Protein AF-A0A1Q7SG53-F1 (afdb_monomer_lite)

Sequence (69 aa):
MLAATFVQGRNSGFLRAGWIPGRFFSRWRKAELEGAVRQAGWAIISLKTVANRERKGRWLNLLARRPAR

Structure (mmCIF, N/CA/C/O backbone):
data_AF-A0A1Q7SG53-F1
#
_entry.id   AF-A0A1Q7SG53-F1
#
loop_
_atom_site.group_PDB
_atom_site.id
_atom_site.type_symbol
_atom_site.label_atom_id
_atom_site.label_alt_id
_atom_site.label_comp_id
_atom_site.label_asym_id
_atom_site.label_entity_id
_atom_site.label_seq_id
_atom_site.pdbx_PDB_ins_code
_atom_site.Cartn_x
_atom_site.Cartn_y
_atom_site.Cartn_z
_atom_site.occupancy
_atom_site.B_iso_or_equiv
_atom_site.auth_seq_id
_atom_site.auth_comp_id
_atom_site.auth_asym_id
_atom_site.auth_atom_id
_atom_site.pdbx_PDB_model_num
ATOM 1 N N . MET A 1 1 ? -15.639 -2.965 3.901 1.00 77.38 1 MET A N 1
ATOM 2 C CA . MET A 1 1 ? -14.507 -3.706 3.297 1.00 77.38 1 MET A CA 1
ATOM 3 C C . MET A 1 1 ? -13.877 -2.803 2.247 1.00 77.38 1 MET A C 1
ATOM 5 O O . MET A 1 1 ? -14.624 -2.129 1.553 1.00 77.38 1 MET A O 1
ATOM 9 N N . LEU A 1 2 ? -12.550 -2.711 2.192 1.00 81.19 2 LEU A N 1
ATOM 10 C CA . LEU A 1 2 ? -11.803 -1.840 1.281 1.00 81.19 2 LEU A CA 1
ATOM 11 C C . LEU A 1 2 ? -10.941 -2.705 0.362 1.00 81.19 2 LEU A C 1
ATOM 13 O O . LEU A 1 2 ? -10.136 -3.499 0.848 1.00 81.19 2 LEU A O 1
ATOM 17 N N . ALA A 1 3 ? -11.098 -2.523 -0.946 1.00 83.75 3 ALA A N 1
ATOM 18 C CA . ALA A 1 3 ? -10.229 -3.098 -1.962 1.00 83.75 3 ALA A CA 1
ATOM 19 C C . ALA A 1 3 ? -9.586 -1.959 -2.759 1.00 83.75 3 ALA A C 1
ATOM 21 O O . ALA A 1 3 ? -10.285 -1.076 -3.256 1.00 83.75 3 ALA A O 1
ATOM 22 N N . ALA A 1 4 ? -8.260 -1.960 -2.854 1.00 82.19 4 ALA A N 1
ATOM 23 C CA . ALA A 1 4 ? -7.511 -0.930 -3.560 1.00 82.19 4 ALA A CA 1
ATOM 24 C C . ALA A 1 4 ? -6.263 -1.519 -4.223 1.00 82.19 4 ALA A C 1
ATOM 26 O O . ALA A 1 4 ? -5.659 -2.466 -3.719 1.00 82.19 4 ALA A O 1
ATOM 27 N N . THR A 1 5 ? -5.856 -0.928 -5.342 1.00 81.12 5 THR A N 1
ATOM 28 C CA . THR A 1 5 ? -4.634 -1.298 -6.057 1.00 81.12 5 THR A CA 1
ATOM 29 C C . THR A 1 5 ? -3.700 -0.098 -6.080 1.00 81.12 5 THR A C 1
ATOM 31 O O . THR A 1 5 ? -4.128 1.002 -6.412 1.00 81.12 5 THR A O 1
ATOM 34 N N . PHE A 1 6 ? -2.431 -0.310 -5.748 1.00 80.50 6 PHE A N 1
ATOM 35 C CA . PHE A 1 6 ? -1.388 0.715 -5.706 1.00 80.50 6 PHE A CA 1
ATOM 36 C C . PHE A 1 6 ? -0.216 0.316 -6.598 1.00 80.50 6 PHE A C 1
ATOM 38 O O . PHE A 1 6 ? 0.006 -0.867 -6.853 1.00 80.50 6 PHE A O 1
ATOM 45 N N . VAL A 1 7 ? 0.571 1.285 -7.060 1.00 82.44 7 VAL A N 1
ATOM 46 C CA . VAL A 1 7 ? 1.816 0.975 -7.778 1.00 82.44 7 VAL A CA 1
ATOM 47 C C . VAL A 1 7 ? 2.885 0.595 -6.757 1.00 82.44 7 VAL A C 1
ATOM 49 O O . VAL A 1 7 ? 3.083 1.305 -5.773 1.00 82.44 7 VAL A O 1
ATOM 52 N N . GLN A 1 8 ? 3.616 -0.493 -6.989 1.00 81.81 8 GLN A N 1
ATOM 53 C CA . GLN A 1 8 ? 4.761 -0.834 -6.151 1.00 81.81 8 GLN A CA 1
ATOM 54 C C . GLN A 1 8 ? 5.998 -0.061 -6.613 1.00 81.81 8 GLN A C 1
ATOM 56 O O . GLN A 1 8 ? 6.408 -0.153 -7.770 1.00 81.81 8 GLN A O 1
ATOM 61 N N . GLY A 1 9 ? 6.650 0.660 -5.705 1.00 77.75 9 GLY A N 1
ATOM 62 C CA . GLY A 1 9 ? 7.905 1.342 -6.017 1.00 77.75 9 GLY A CA 1
ATOM 63 C C . GLY A 1 9 ? 8.639 1.837 -4.779 1.00 77.75 9 GLY A C 1
ATOM 64 O O . GLY A 1 9 ? 8.153 1.690 -3.666 1.00 77.75 9 GLY A O 1
ATOM 65 N N . ARG A 1 10 ? 9.843 2.391 -4.971 1.00 68.50 10 ARG A N 1
ATOM 66 C CA . ARG A 1 10 ? 10.710 2.831 -3.862 1.00 68.50 10 ARG A CA 1
ATOM 67 C C . ARG A 1 10 ? 10.339 4.196 -3.274 1.00 68.50 10 ARG A C 1
ATOM 69 O O . ARG A 1 10 ? 10.830 4.495 -2.191 1.00 68.50 10 ARG A O 1
ATOM 76 N N . ASN A 1 11 ? 9.499 4.973 -3.957 1.00 63.12 11 ASN A N 1
ATOM 77 C CA . ASN A 1 11 ? 9.053 6.293 -3.511 1.00 63.12 11 ASN A CA 1
ATOM 78 C C . ASN A 1 11 ? 7.574 6.220 -3.140 1.00 63.12 11 ASN A C 1
ATOM 80 O O . ASN A 1 11 ? 6.784 5.697 -3.930 1.00 63.12 11 ASN A O 1
ATOM 84 N N . SER A 1 12 ? 7.229 6.749 -1.973 1.00 61.31 12 SER A N 1
ATOM 85 C CA . SER A 1 12 ? 5.867 6.890 -1.470 1.00 61.31 12 SER A CA 1
ATOM 86 C C . SER A 1 12 ? 5.232 8.187 -1.999 1.00 61.31 12 SER A C 1
ATOM 88 O O . SER A 1 12 ? 5.875 9.234 -2.024 1.00 61.31 12 SER A O 1
ATOM 90 N N . GLY A 1 13 ? 3.983 8.128 -2.474 1.00 63.16 13 GLY A N 1
ATOM 91 C CA . GLY A 1 13 ? 3.213 9.320 -2.868 1.00 63.16 13 GLY A CA 1
ATOM 92 C C . GLY A 1 13 ? 2.432 9.189 -4.175 1.00 63.16 13 GLY A C 1
ATOM 93 O O . GLY A 1 13 ? 2.516 8.186 -4.879 1.00 63.16 13 GLY A O 1
ATOM 94 N N . PHE A 1 14 ? 1.633 10.204 -4.505 1.00 61.69 14 PHE A N 1
ATOM 95 C CA . PHE A 1 14 ? 0.863 10.241 -5.751 1.00 61.69 14 PHE A CA 1
ATOM 96 C C . PHE A 1 14 ? 1.784 10.363 -6.962 1.00 61.69 14 PHE A C 1
ATOM 98 O O . PHE A 1 14 ? 2.642 11.245 -7.018 1.00 61.69 14 PHE A O 1
ATOM 105 N N . LEU A 1 15 ? 1.593 9.487 -7.951 1.00 58.22 15 LEU A N 1
ATOM 106 C CA . LEU A 1 15 ? 2.267 9.635 -9.233 1.00 58.22 15 LEU A CA 1
ATOM 107 C C . LEU A 1 15 ? 1.740 10.883 -9.933 1.00 58.22 15 LEU A C 1
ATOM 109 O O . LEU A 1 15 ? 0.599 10.914 -10.381 1.00 58.22 15 LEU A O 1
ATOM 113 N N . ARG A 1 16 ? 2.587 11.914 -9.992 1.00 57.88 16 ARG A N 1
ATOM 114 C CA . ARG A 1 16 ? 2.292 13.180 -10.675 1.00 57.88 16 ARG A CA 1
ATOM 115 C C . ARG A 1 16 ? 2.646 13.153 -12.164 1.00 57.88 16 ARG A C 1
ATOM 117 O O . ARG A 1 16 ? 2.134 13.973 -12.910 1.00 57.88 16 ARG A O 1
ATOM 124 N N . ALA A 1 17 ? 3.500 12.219 -12.591 1.00 51.97 17 ALA A N 1
ATOM 125 C CA . ALA A 1 17 ? 3.942 12.075 -13.976 1.00 51.97 17 ALA A CA 1
ATOM 126 C C . ALA A 1 17 ? 3.943 10.598 -14.404 1.00 51.97 17 ALA A C 1
ATOM 128 O O . ALA A 1 17 ? 4.408 9.727 -13.662 1.00 51.97 17 ALA A O 1
ATOM 129 N N . GLY A 1 18 ? 3.422 10.338 -15.607 1.00 53.69 18 GLY A N 1
ATOM 130 C CA . GLY A 1 18 ? 3.277 9.012 -16.213 1.00 53.69 18 GLY A CA 1
ATOM 131 C C . GLY A 1 18 ? 1.860 8.780 -16.741 1.00 53.69 18 GLY A C 1
ATOM 132 O O . GLY A 1 18 ? 0.883 9.060 -16.051 1.00 53.69 18 GLY A O 1
ATOM 133 N N . TRP A 1 19 ? 1.742 8.269 -17.969 1.00 41.75 19 TRP A N 1
ATOM 134 C CA . TRP A 1 19 ? 0.453 7.910 -18.562 1.00 41.75 19 TRP A CA 1
ATOM 135 C C . TRP A 1 19 ? -0.095 6.653 -17.876 1.00 41.75 19 TRP A C 1
ATOM 137 O O . TRP A 1 19 ? 0.414 5.550 -18.076 1.00 41.75 19 TRP A O 1
ATOM 147 N N . ILE A 1 20 ? -1.106 6.823 -17.021 1.00 52.00 20 ILE A N 1
ATOM 148 C CA . ILE A 1 20 ? -1.893 5.726 -16.450 1.00 52.00 20 ILE A CA 1
ATOM 149 C C . ILE A 1 20 ? -3.368 6.136 -16.539 1.00 52.00 20 ILE A C 1
ATOM 151 O O . ILE A 1 20 ? -3.724 7.199 -16.029 1.00 52.00 20 ILE A O 1
ATOM 155 N N . PRO A 1 21 ? -4.242 5.336 -17.174 1.00 43.72 21 PRO A N 1
ATOM 156 C CA . PRO A 1 21 ? -5.624 5.734 -17.398 1.00 43.72 21 PRO A CA 1
ATOM 157 C C . PRO A 1 21 ? -6.386 5.895 -16.072 1.00 43.72 21 PRO A C 1
ATOM 159 O O . PRO A 1 21 ? -6.536 4.950 -15.295 1.00 43.72 21 PRO A O 1
ATOM 162 N N . GLY A 1 22 ? -6.876 7.115 -15.836 1.00 46.88 22 GLY A N 1
ATOM 163 C CA . GLY A 1 22 ? -8.073 7.408 -15.042 1.00 46.88 22 GLY A CA 1
ATOM 164 C C . GLY A 1 22 ? -7.971 7.436 -13.513 1.00 46.88 22 GLY A C 1
ATOM 165 O O . GLY A 1 22 ? -8.975 7.739 -12.877 1.00 46.88 22 GLY A O 1
ATOM 166 N N . ARG A 1 23 ? -6.825 7.150 -12.878 1.00 53.91 23 ARG A N 1
ATOM 167 C CA . ARG A 1 23 ? -6.706 7.225 -11.405 1.00 53.91 23 ARG A CA 1
ATOM 168 C C . ARG A 1 23 ? -5.295 7.599 -10.962 1.00 53.91 23 ARG A C 1
ATOM 170 O O . ARG A 1 23 ? -4.328 6.957 -11.363 1.00 53.91 23 ARG A O 1
ATOM 177 N N . PHE A 1 24 ? -5.189 8.601 -10.088 1.00 54.31 24 PHE A N 1
ATOM 178 C CA . PHE A 1 24 ? -3.955 8.927 -9.373 1.00 54.31 24 PHE A CA 1
ATOM 179 C C . PHE A 1 24 ? -3.579 7.755 -8.461 1.00 54.31 24 PHE A C 1
ATOM 181 O O . PHE A 1 24 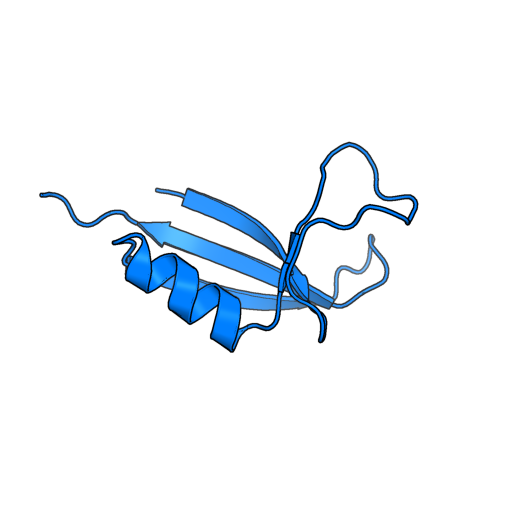? -4.007 7.676 -7.311 1.00 54.31 24 PHE A O 1
ATOM 188 N N . PHE A 1 25 ? -2.805 6.803 -8.976 1.00 62.22 25 PHE A N 1
ATOM 189 C CA . PHE A 1 25 ? -2.293 5.716 -8.157 1.00 62.22 25 PHE A CA 1
ATOM 190 C C . PHE A 1 25 ? -1.130 6.238 -7.322 1.00 62.22 25 PHE A C 1
ATOM 192 O O . PHE A 1 25 ? -0.111 6.694 -7.847 1.00 62.22 25 PHE A O 1
ATOM 199 N N . SER A 1 26 ? -1.273 6.166 -6.004 1.00 68.75 26 SER A N 1
ATOM 200 C CA . SER A 1 26 ? -0.139 6.356 -5.116 1.00 68.75 26 SER A CA 1
ATOM 201 C C . SER A 1 26 ? 0.843 5.195 -5.310 1.00 68.75 26 SER A C 1
ATOM 203 O O . SER A 1 26 ? 0.450 4.024 -5.347 1.00 68.75 26 SER A O 1
ATOM 205 N N . ARG A 1 27 ? 2.125 5.516 -5.465 1.00 77.81 27 ARG A N 1
ATOM 206 C CA . ARG A 1 27 ? 3.228 4.561 -5.435 1.00 77.81 27 ARG A CA 1
ATOM 207 C C . ARG A 1 27 ? 3.599 4.320 -3.977 1.00 77.81 27 ARG A C 1
ATOM 209 O O . ARG A 1 27 ? 3.686 5.275 -3.216 1.00 77.81 27 ARG A O 1
ATOM 216 N N . TRP A 1 28 ? 3.788 3.064 -3.594 1.00 80.12 28 TRP A N 1
ATOM 217 C CA . TRP A 1 28 ? 4.145 2.679 -2.229 1.00 80.12 28 TRP A CA 1
ATOM 218 C C . TRP A 1 28 ? 5.137 1.517 -2.228 1.00 80.12 28 TRP A C 1
ATOM 220 O O . TRP A 1 28 ? 5.089 0.638 -3.100 1.00 80.12 28 TRP A O 1
ATOM 230 N N . ARG A 1 29 ? 5.994 1.448 -1.203 1.00 86.06 29 ARG A N 1
ATOM 231 C CA . ARG A 1 29 ? 6.595 0.170 -0.805 1.00 86.06 29 ARG A CA 1
ATOM 232 C C . ARG A 1 29 ? 5.550 -0.649 -0.057 1.00 86.06 29 ARG A C 1
ATOM 234 O O . ARG A 1 29 ? 4.701 -0.104 0.642 1.00 86.06 29 ARG A O 1
ATOM 241 N N . LYS A 1 30 ? 5.647 -1.977 -0.154 1.00 86.69 30 LYS A N 1
ATOM 242 C CA . LYS A 1 30 ? 4.708 -2.887 0.516 1.00 86.69 30 LYS A CA 1
ATOM 243 C C . LYS A 1 30 ? 4.646 -2.639 2.030 1.00 86.69 30 LYS A C 1
ATOM 245 O O . LYS A 1 30 ? 3.556 -2.487 2.561 1.00 86.69 30 LYS A O 1
ATOM 250 N N . ALA A 1 31 ? 5.804 -2.550 2.688 1.00 87.56 31 ALA A N 1
ATOM 251 C CA . ALA A 1 31 ? 5.891 -2.334 4.133 1.00 87.56 31 ALA A CA 1
ATOM 252 C C . ALA A 1 31 ? 5.327 -0.970 4.570 1.00 87.56 31 ALA A C 1
ATOM 254 O O . ALA A 1 31 ? 4.631 -0.888 5.576 1.00 87.56 31 ALA A O 1
ATOM 255 N N . GLU A 1 32 ? 5.572 0.089 3.791 1.00 86.81 32 GLU A N 1
ATOM 256 C CA . GLU A 1 32 ? 5.027 1.421 4.083 1.00 86.81 32 GLU A CA 1
ATOM 257 C C . GLU A 1 32 ? 3.500 1.440 3.965 1.00 86.81 32 GLU A C 1
ATOM 259 O O . GLU A 1 32 ? 2.820 1.963 4.844 1.00 86.81 32 GLU A O 1
ATOM 264 N N . LEU A 1 33 ? 2.953 0.829 2.906 1.00 86.69 33 LEU A N 1
ATOM 265 C CA . LEU A 1 33 ? 1.506 0.721 2.722 1.00 86.69 33 LEU A CA 1
ATOM 266 C C . LEU A 1 33 ? 0.867 -0.091 3.852 1.00 86.69 33 LEU A C 1
ATOM 268 O O . LEU A 1 33 ? -0.182 0.281 4.367 1.00 86.69 33 LEU A O 1
ATOM 272 N N . GLU A 1 34 ? 1.510 -1.185 4.256 1.00 89.25 34 GLU A N 1
ATOM 273 C CA . GLU A 1 34 ? 1.066 -2.008 5.379 1.00 89.25 34 GLU A CA 1
ATOM 274 C C . GLU A 1 34 ? 1.002 -1.199 6.685 1.00 89.25 34 GLU A C 1
ATOM 276 O O . GLU A 1 34 ? -0.011 -1.240 7.386 1.00 89.25 3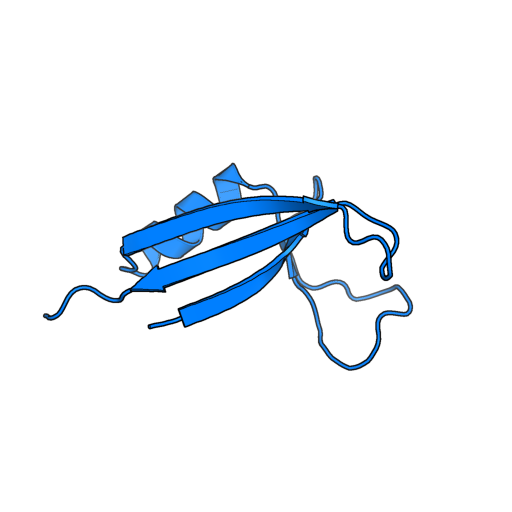4 GLU A O 1
ATOM 281 N N . GLY A 1 35 ? 2.046 -0.417 6.974 1.00 87.25 35 GLY A N 1
ATOM 282 C CA . GLY A 1 35 ? 2.098 0.473 8.133 1.00 87.25 35 GLY A CA 1
ATOM 283 C C . GLY A 1 35 ? 1.000 1.535 8.106 1.00 87.25 35 GLY A C 1
ATOM 284 O O . GLY A 1 35 ? 0.252 1.658 9.073 1.00 87.25 35 GLY A O 1
ATOM 285 N N . ALA A 1 36 ? 0.842 2.241 6.984 1.00 86.94 36 ALA A N 1
ATOM 286 C CA . ALA A 1 36 ? -0.162 3.296 6.836 1.00 86.94 36 ALA A CA 1
ATOM 287 C C . ALA A 1 36 ? -1.598 2.769 6.996 1.00 86.94 36 ALA A C 1
ATOM 289 O O . ALA A 1 36 ? -2.428 3.392 7.657 1.00 86.94 36 ALA A O 1
ATOM 290 N N . VAL A 1 37 ? -1.895 1.592 6.437 1.00 87.31 37 VAL A N 1
ATOM 291 C CA . VAL A 1 37 ? -3.225 0.972 6.535 1.00 87.31 37 VAL A CA 1
ATOM 292 C C . VAL A 1 37 ? -3.522 0.530 7.972 1.00 87.31 37 VAL A C 1
ATOM 294 O O . VAL A 1 37 ? -4.627 0.766 8.463 1.00 87.31 37 VAL A O 1
ATOM 297 N N . ARG A 1 38 ?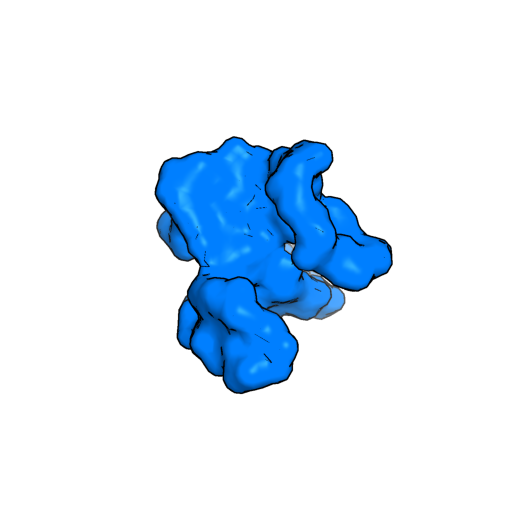 -2.536 -0.042 8.677 1.00 87.62 38 ARG A N 1
ATOM 298 C CA . ARG A 1 38 ? -2.677 -0.386 10.102 1.00 87.62 38 ARG A CA 1
ATOM 299 C C . ARG A 1 38 ? -2.849 0.853 10.982 1.00 87.62 38 ARG A C 1
ATOM 301 O O . ARG A 1 38 ? -3.730 0.855 11.835 1.00 87.62 38 ARG A O 1
ATOM 308 N N . GLN A 1 39 ? -2.059 1.905 10.756 1.00 85.75 39 GLN A N 1
ATOM 309 C CA . GLN A 1 39 ? -2.170 3.179 11.480 1.00 85.75 39 GLN A CA 1
ATOM 310 C C . GLN A 1 39 ? -3.532 3.847 11.268 1.00 85.75 39 GLN A C 1
ATOM 312 O O . GLN A 1 39 ? -4.090 4.418 12.198 1.00 85.75 39 GLN A O 1
ATOM 317 N N . ALA A 1 40 ? -4.114 3.708 10.075 1.00 85.75 40 ALA A N 1
ATOM 318 C CA . ALA A 1 40 ? -5.470 4.163 9.781 1.00 85.75 40 ALA A CA 1
ATOM 319 C C . ALA A 1 40 ? -6.575 3.290 10.422 1.00 85.75 40 ALA A C 1
ATOM 321 O O . ALA A 1 40 ? -7.758 3.499 10.145 1.00 85.75 40 ALA A O 1
ATOM 322 N N . GLY A 1 41 ? -6.219 2.296 11.245 1.00 86.88 41 GLY A N 1
ATOM 323 C CA . GLY A 1 41 ? -7.164 1.447 11.971 1.00 86.88 41 GLY A CA 1
ATOM 324 C C . GLY A 1 41 ? -7.800 0.347 11.123 1.00 86.88 41 GLY A C 1
ATOM 325 O O . GLY A 1 41 ? -8.866 -0.160 11.471 1.00 86.88 41 GLY A O 1
ATOM 326 N N . TRP A 1 42 ? -7.188 -0.028 9.999 1.00 90.06 42 TRP A N 1
ATOM 327 C CA . TRP A 1 42 ? -7.685 -1.108 9.150 1.00 90.06 42 TRP A CA 1
ATOM 328 C C . TRP A 1 42 ? -6.928 -2.412 9.412 1.00 90.06 42 TRP A C 1
ATOM 330 O O . TRP A 1 42 ? -5.699 -2.460 9.426 1.00 90.06 42 TRP A O 1
ATOM 340 N N . ALA A 1 43 ? -7.673 -3.508 9.537 1.00 91.25 43 ALA A N 1
ATOM 341 C CA . ALA A 1 43 ? -7.125 -4.854 9.552 1.00 91.25 43 ALA A CA 1
ATOM 342 C C . ALA A 1 43 ? -6.912 -5.339 8.111 1.00 91.25 43 ALA A C 1
ATOM 344 O O . ALA A 1 4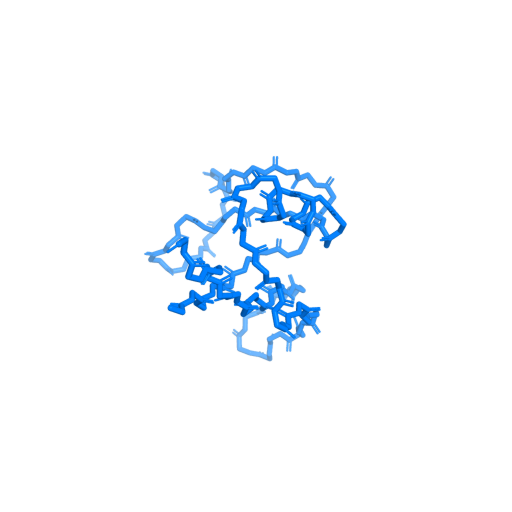3 ? -7.858 -5.467 7.329 1.00 91.25 43 ALA A O 1
ATOM 345 N N . ILE A 1 44 ? -5.660 -5.618 7.757 1.00 90.38 44 ILE A N 1
ATOM 346 C CA . ILE A 1 44 ? -5.286 -6.109 6.429 1.00 90.38 44 ILE A CA 1
ATOM 347 C C . ILE A 1 44 ? -5.651 -7.589 6.331 1.00 90.38 44 ILE A C 1
ATOM 349 O O . ILE A 1 44 ? -5.154 -8.408 7.096 1.00 90.38 44 ILE A O 1
ATOM 353 N N . ILE A 1 45 ? -6.508 -7.922 5.370 1.00 92.62 45 ILE A N 1
ATOM 354 C CA . ILE A 1 45 ? -6.875 -9.304 5.036 1.00 92.62 45 ILE A CA 1
ATOM 355 C C . ILE A 1 45 ? -5.866 -9.867 4.033 1.00 92.62 45 ILE A C 1
ATOM 357 O O . ILE A 1 45 ? -5.444 -11.015 4.131 1.00 92.62 45 ILE A O 1
ATOM 361 N N . SER A 1 46 ? -5.476 -9.062 3.042 1.00 91.12 46 SER A N 1
ATOM 362 C CA . SER A 1 46 ? -4.509 -9.474 2.031 1.00 91.12 46 SER A CA 1
ATOM 363 C C . SER A 1 46 ? -3.739 -8.281 1.484 1.00 91.12 46 SER A C 1
ATOM 365 O O . SER A 1 46 ? -4.325 -7.244 1.185 1.00 91.12 46 SER A O 1
ATOM 367 N N . LEU A 1 47 ? -2.427 -8.442 1.316 1.00 90.50 47 LEU A N 1
ATOM 368 C CA . LEU A 1 47 ? -1.578 -7.483 0.617 1.00 90.50 47 LEU A CA 1
ATOM 369 C C . LEU A 1 47 ? -0.596 -8.234 -0.287 1.00 90.50 47 LEU A C 1
ATOM 371 O O . LEU A 1 47 ? 0.422 -8.767 0.173 1.00 90.50 47 LEU A O 1
ATOM 375 N N . LYS A 1 48 ? -0.912 -8.298 -1.583 1.00 90.44 48 LYS A N 1
ATOM 376 C CA . LYS A 1 48 ? -0.156 -9.083 -2.570 1.00 90.44 48 LYS A CA 1
ATOM 377 C C . LYS A 1 48 ? 0.509 -8.187 -3.600 1.00 90.44 48 LYS A C 1
ATOM 379 O O . LYS A 1 48 ? -0.118 -7.271 -4.126 1.00 90.44 48 LYS A O 1
ATOM 384 N N . THR A 1 49 ? 1.757 -8.504 -3.927 1.00 87.50 49 THR A N 1
ATOM 385 C CA . THR A 1 49 ? 2.397 -7.976 -5.129 1.00 87.50 49 THR A CA 1
ATOM 386 C C . THR A 1 49 ? 1.891 -8.764 -6.325 1.00 87.50 49 THR A C 1
ATOM 388 O O . THR A 1 49 ? 2.008 -9.987 -6.345 1.00 87.50 49 THR A O 1
ATOM 391 N N . VAL A 1 50 ? 1.353 -8.074 -7.323 1.00 84.50 50 VAL A N 1
ATOM 392 C CA . VAL A 1 50 ? 0.932 -8.671 -8.589 1.00 84.50 50 VAL A CA 1
ATOM 393 C C . VAL A 1 50 ? 1.680 -8.005 -9.738 1.00 84.50 50 VAL A C 1
ATOM 395 O O . VAL A 1 50 ? 1.873 -6.788 -9.760 1.00 84.50 50 VAL A O 1
ATOM 398 N N . ALA A 1 51 ? 2.132 -8.813 -10.691 1.00 76.25 51 ALA A N 1
ATOM 399 C CA . ALA A 1 51 ? 2.589 -8.322 -11.982 1.00 76.25 51 ALA A CA 1
ATOM 400 C C . ALA A 1 51 ? 1.365 -8.293 -12.898 1.00 76.25 51 ALA A C 1
ATOM 402 O O . ALA A 1 51 ? 0.763 -9.334 -13.154 1.00 76.25 51 ALA A O 1
ATOM 403 N N . ASN A 1 52 ? 0.948 -7.106 -13.332 1.00 68.25 52 ASN A N 1
ATOM 404 C CA . ASN A 1 52 ? -0.190 -7.003 -14.234 1.00 68.25 52 ASN A CA 1
ATOM 405 C C . ASN A 1 52 ? 0.313 -7.206 -15.672 1.00 68.25 52 ASN A C 1
ATOM 407 O O . ASN A 1 52 ? 1.185 -6.471 -16.133 1.00 68.25 52 ASN A O 1
ATOM 411 N N . ARG A 1 53 ? -0.215 -8.219 -16.370 1.00 59.94 53 ARG A N 1
ATOM 412 C CA . ARG A 1 53 ? 0.150 -8.520 -17.765 1.00 59.94 53 ARG A CA 1
ATOM 413 C C . ARG A 1 53 ? -0.319 -7.425 -18.727 1.00 59.94 53 ARG A C 1
ATOM 415 O O . ARG A 1 53 ? 0.372 -7.140 -19.696 1.00 59.94 53 ARG A O 1
ATOM 422 N N . GLU A 1 54 ? -1.442 -6.781 -18.417 1.00 65.62 54 GLU A N 1
ATOM 423 C CA . GLU A 1 54 ? -2.032 -5.695 -19.209 1.00 65.62 54 GLU A CA 1
ATOM 424 C C . GLU A 1 54 ? -1.434 -4.324 -18.856 1.00 65.62 54 GLU A C 1
ATOM 426 O O . GLU A 1 54 ? -1.446 -3.402 -19.667 1.00 65.62 54 GLU A O 1
ATOM 431 N N . ARG A 1 55 ? -0.881 -4.169 -17.643 1.00 64.19 55 ARG A N 1
ATOM 432 C CA . ARG A 1 55 ? -0.281 -2.912 -17.168 1.00 64.19 55 ARG A CA 1
ATOM 433 C C . ARG A 1 55 ? 1.167 -3.121 -16.745 1.00 64.19 55 ARG A C 1
ATOM 435 O O . ARG A 1 55 ? 1.422 -3.613 -15.646 1.00 64.19 55 ARG A O 1
ATOM 442 N N . LYS A 1 56 ? 2.112 -2.667 -17.577 1.00 65.38 56 LYS A N 1
ATOM 443 C CA . LYS A 1 56 ? 3.558 -2.712 -17.294 1.00 65.38 56 LYS A CA 1
ATOM 444 C C . LYS A 1 56 ? 3.860 -2.229 -15.864 1.00 65.38 56 LYS A C 1
ATOM 446 O O . LYS A 1 56 ? 3.571 -1.086 -15.520 1.00 65.38 56 LYS A O 1
ATOM 451 N N . GLY A 1 57 ? 4.453 -3.096 -15.038 1.00 72.56 57 GLY A N 1
ATOM 452 C CA . GLY A 1 57 ? 4.914 -2.758 -13.687 1.00 72.56 57 GLY A CA 1
ATOM 453 C C . GLY A 1 57 ? 4.510 -3.755 -12.596 1.00 72.56 57 GLY A C 1
ATOM 454 O O . GLY A 1 57 ? 3.766 -4.709 -12.825 1.00 72.56 57 GLY A O 1
ATOM 455 N N . ARG A 1 58 ? 5.030 -3.522 -11.384 1.00 80.56 58 ARG A N 1
ATOM 456 C CA . ARG A 1 58 ? 4.638 -4.240 -10.161 1.00 80.56 58 ARG A CA 1
ATOM 457 C C . ARG A 1 58 ? 3.566 -3.438 -9.429 1.00 80.56 58 ARG A C 1
ATOM 459 O O . ARG A 1 58 ? 3.706 -2.228 -9.256 1.00 80.56 58 ARG A O 1
ATOM 466 N N . TRP A 1 59 ? 2.530 -4.121 -8.971 1.00 84.94 59 TRP A N 1
ATOM 467 C CA . TRP A 1 59 ? 1.370 -3.529 -8.312 1.00 84.94 59 TRP A CA 1
ATOM 468 C C . TRP A 1 59 ? 1.144 -4.180 -6.952 1.00 84.94 59 TRP A C 1
ATOM 470 O O . TRP A 1 59 ? 1.523 -5.328 -6.743 1.00 84.94 59 TRP A O 1
ATOM 480 N N . LEU A 1 60 ? 0.519 -3.455 -6.033 1.00 87.62 60 LEU A N 1
ATOM 481 C CA . LEU A 1 60 ? 0.100 -3.935 -4.723 1.00 87.62 60 LEU A CA 1
ATOM 482 C C . LEU A 1 60 ? -1.423 -3.977 -4.689 1.00 87.62 60 LEU A C 1
ATOM 484 O O . LEU A 1 60 ? -2.064 -2.934 -4.774 1.00 87.62 60 LEU A O 1
ATOM 488 N N . ASN A 1 61 ? -1.994 -5.165 -4.537 1.00 88.56 61 ASN A N 1
ATOM 489 C CA . ASN A 1 61 ? -3.417 -5.334 -4.271 1.00 88.56 61 ASN A CA 1
ATOM 490 C C . ASN A 1 61 ? -3.631 -5.430 -2.764 1.00 88.56 61 ASN A C 1
ATOM 492 O O . ASN A 1 61 ? -3.127 -6.357 -2.124 1.00 88.56 61 ASN A O 1
ATOM 496 N N . LEU A 1 62 ? -4.377 -4.471 -2.225 1.00 87.56 62 LEU A N 1
ATOM 497 C CA . LEU A 1 62 ? -4.759 -4.377 -0.828 1.00 87.56 62 LEU A CA 1
ATOM 498 C C . LEU A 1 62 ? -6.224 -4.780 -0.667 1.00 87.56 62 LEU A C 1
ATOM 500 O O . LEU A 1 62 ? -7.109 -4.219 -1.314 1.00 87.56 62 LEU A O 1
ATOM 504 N N . LEU A 1 63 ? -6.463 -5.690 0.269 1.00 89.50 63 LEU A N 1
ATOM 505 C CA . LEU A 1 63 ? -7.770 -6.003 0.814 1.00 89.50 63 LEU A CA 1
ATOM 506 C C . LEU A 1 63 ? -7.730 -5.786 2.324 1.00 89.50 63 LEU A C 1
ATOM 508 O O . LEU A 1 63 ? -6.939 -6.420 3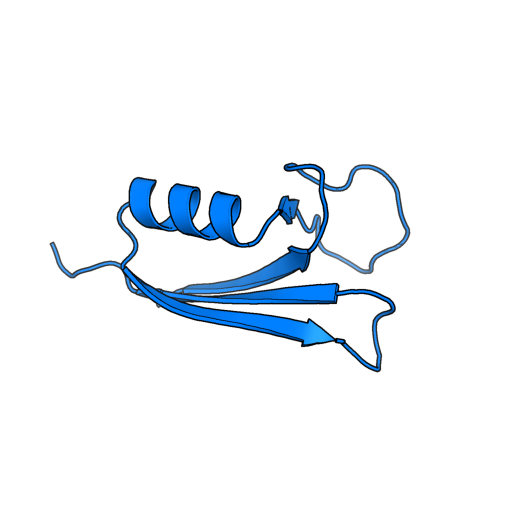.026 1.00 89.50 63 LEU A O 1
ATOM 512 N N . ALA A 1 64 ? -8.584 -4.905 2.826 1.00 90.56 64 ALA A N 1
ATOM 513 C CA . ALA A 1 64 ? -8.632 -4.560 4.236 1.00 90.56 64 ALA A CA 1
ATOM 514 C C . ALA A 1 64 ? -10.074 -4.465 4.745 1.00 90.56 64 ALA A C 1
ATOM 516 O O . ALA A 1 64 ? -11.012 -4.142 4.011 1.00 90.56 64 ALA A O 1
ATOM 517 N N . ARG A 1 65 ? -10.263 -4.729 6.034 1.00 89.75 65 ARG A N 1
ATOM 518 C CA . ARG A 1 65 ? -11.522 -4.501 6.746 1.00 89.75 65 ARG A CA 1
ATOM 519 C C . ARG 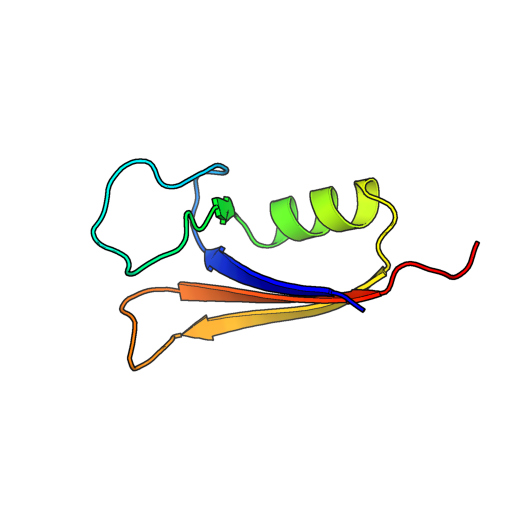A 1 65 ? -11.290 -3.517 7.876 1.00 89.75 65 ARG A C 1
ATOM 521 O O . ARG A 1 65 ? -10.266 -3.580 8.548 1.00 89.75 65 ARG A O 1
ATOM 528 N N . ARG A 1 66 ? -12.248 -2.628 8.105 1.00 84.25 66 ARG A N 1
ATOM 529 C CA . ARG A 1 66 ? -12.273 -1.866 9.348 1.00 84.25 66 ARG A CA 1
ATOM 530 C C . ARG A 1 66 ? -12.804 -2.815 10.427 1.00 84.25 66 ARG A C 1
ATOM 532 O O . ARG A 1 66 ? -13.836 -3.439 10.167 1.00 84.25 66 ARG A O 1
ATOM 539 N N . PRO A 1 67 ? -12.114 -3.000 11.563 1.00 75.25 67 PRO A N 1
ATOM 540 C CA . PRO A 1 67 ? -12.707 -3.679 12.706 1.00 75.25 67 PRO A CA 1
ATOM 541 C C . PRO A 1 67 ? -14.017 -2.964 13.056 1.00 75.25 67 PRO A C 1
ATOM 543 O O . PRO A 1 67 ? -14.075 -1.731 12.989 1.00 75.25 67 PRO A O 1
ATOM 546 N N . ALA A 1 68 ? -15.078 -3.719 13.343 1.00 65.12 68 ALA A N 1
ATOM 547 C CA . ALA A 1 68 ? -16.263 -3.126 13.949 1.00 65.12 68 ALA A CA 1
ATOM 548 C C . ALA A 1 68 ? -15.812 -2.491 15.272 1.00 65.12 68 ALA A C 1
ATOM 550 O O . ALA A 1 68 ? -15.086 -3.132 16.033 1.00 65.12 68 ALA A O 1
ATOM 551 N N . ARG A 1 69 ? -16.129 -1.209 15.451 1.00 58.22 69 ARG A N 1
ATOM 552 C CA . ARG A 1 69 ? -15.893 -0.502 16.707 1.00 58.22 69 ARG A CA 1
ATOM 553 C C . ARG A 1 69 ? -17.000 -0.864 17.680 1.00 58.22 69 ARG A C 1
ATOM 555 O O . ARG A 1 69 ? -18.141 -0.998 17.185 1.00 58.22 69 ARG A O 1
#

Radius of gyration: 12.4 Å; chains: 1; bounding box: 27×23×36 Å

Secondary structure (DSSP, 8-state):
-EEEEEEE-SS-EE--SS--SS--PEEE-HHHHHHHHHHTTPEEEEEEEEE-SSSSSEEEEEEEEPPP-

pLDDT: mean 75.97, std 13.87, range [41.75, 92.62]

Foldseek 3Di:
DDKDKAAEDDDFAFDPDDDDPDDRHTYDHQVRVVVVCVVVQKAWPDWDWDCDPVDHHIMIITDIDRPDD